Protein AF-A0A6V7IDA0-F1 (afdb_monomer)

Organism: NCBI:txid1563983

Solvent-accessible surface area (backbone atoms only — not comparable to full-atom values): 4259 Å² total; per-residue (Å²): 134,92,51,62,71,57,49,55,36,51,75,55,58,74,56,96,71,86,78,83,86,86,51,66,54,97,87,37,83,51,53,61,68,56,38,56,74,76,49,87,82,84,68,97,62,87,84,79,59,90,89,49,54,74,67,57,46,71,72,74,110

Secondary structure (DSSP, 8-state):
--SHHHHHHHHTT-SSS---S--EETTEE--HHHHHHH-----SS----TTS-HHHHHHH-

pLDDT: mean 88.41, std 7.47, range [61.28, 97.62]

Foldseek 3Di:
DPCPVVVLCVLLVNDDDDDDDFDDDPNHTDDNVNSPVPDDDDDPDDPDDPPDDPVRRVVPD

InterPro domains:
  IPR003439 ABC transporter-like, ATP-binding domain [PF00005] (1-57)
  IPR027417 P-loop containing nucleoside triphosphate hydrolase [G3DSA:3.40.50.300] (1-61)
  IPR027417 P-loop containing nucleoside triphosphate hydrolase [SSF52540] (1-60)
  IPR050352 ATP-binding cassette subfamily G transporters [PTHR48041] (1-60)

Sequence (61 aa):
GAGKTTLLATISRRIKGEPTGEIYLNGKSADRELMVGISGFVPQEDLAVETLTVQEHMEFM

Radius of gyration: 14.95 Å; Cα contacts (8 Å, |Δi|>4): 25; chains: 1; bounding box: 37×19×40 Å

Nearest PDB structures (foldseek):
  7oz1-assembly1_B  TM=8.851E-01  e=7.652E-01  Homo sapiens
  7pkt-assembly1_E  TM=1.773E-01  e=7.114E+00  Chlamydomonas reinhardtii

Structure (mmCIF, N/CA/C/O backbone):
data_AF-A0A6V7IDA0-F1
#
_entry.id   AF-A0A6V7IDA0-F1
#
loop_
_atom_site.group_PDB
_atom_site.id
_atom_site.type_symbol
_atom_site.label_atom_id
_atom_site.label_alt_id
_atom_site.label_comp_id
_atom_site.label_asym_id
_atom_site.label_entity_id
_atom_site.label_seq_id
_atom_site.pdbx_PDB_ins_code
_atom_site.Cartn_x
_atom_site.Cartn_y
_atom_site.Cartn_z
_atom_site.occupancy
_atom_site.B_iso_or_equiv
_atom_site.auth_seq_id
_atom_site.auth_comp_id
_atom_site.auth_asym_id
_atom_site.auth_atom_id
_atom_site.pdbx_PDB_model_num
ATOM 1 N N . GLY A 1 1 ? 20.335 -3.336 4.238 1.00 65.44 1 GLY A N 1
ATOM 2 C CA . GLY A 1 1 ? 18.983 -3.202 3.663 1.00 65.44 1 GLY A CA 1
ATOM 3 C C . GLY A 1 1 ? 19.043 -3.516 2.186 1.00 65.44 1 GLY A C 1
ATOM 4 O O . GLY A 1 1 ? 19.839 -2.906 1.497 1.00 65.44 1 GLY A O 1
ATOM 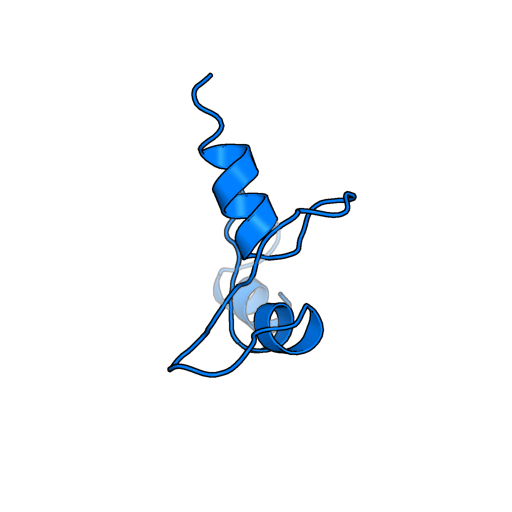5 N N . ALA A 1 2 ? 18.253 -4.480 1.713 1.00 91.69 2 ALA A N 1
ATOM 6 C CA . ALA A 1 2 ? 18.278 -4.931 0.313 1.00 91.69 2 ALA A CA 1
ATOM 7 C C . ALA A 1 2 ? 17.248 -4.210 -0.585 1.00 91.69 2 ALA A C 1
ATOM 9 O O . ALA A 1 2 ? 16.931 -4.693 -1.661 1.00 91.69 2 ALA A O 1
ATOM 10 N N . GLY A 1 3 ? 16.640 -3.117 -0.108 1.00 89.12 3 GLY A N 1
ATOM 11 C CA . GLY A 1 3 ? 15.647 -2.355 -0.876 1.00 89.12 3 GLY A CA 1
ATOM 12 C C . GLY A 1 3 ? 14.247 -2.976 -0.970 1.00 89.12 3 GLY A C 1
ATOM 13 O O . GLY A 1 3 ? 13.421 -2.450 -1.696 1.00 89.12 3 GLY A O 1
ATOM 14 N N . LYS A 1 4 ? 13.935 -4.051 -0.232 1.00 92.06 4 LYS A N 1
ATOM 15 C CA . LYS A 1 4 ? 12.625 -4.740 -0.302 1.00 92.06 4 LYS A CA 1
ATOM 16 C C . LYS A 1 4 ? 11.428 -3.826 -0.009 1.00 92.06 4 LYS A C 1
ATOM 18 O O . LYS A 1 4 ? 10.500 -3.764 -0.804 1.00 92.06 4 LYS A O 1
ATOM 23 N N . THR A 1 5 ? 11.464 -3.105 1.113 1.00 88.69 5 THR A N 1
ATOM 24 C CA . THR A 1 5 ? 10.393 -2.168 1.493 1.00 88.69 5 THR A CA 1
ATOM 25 C C . THR A 1 5 ? 10.259 -1.048 0.467 1.00 88.69 5 THR A C 1
ATOM 27 O O . THR A 1 5 ? 9.151 -0.689 0.086 1.00 88.69 5 THR A O 1
ATOM 30 N N . THR A 1 6 ? 11.392 -0.547 -0.032 1.00 88.50 6 THR A N 1
ATOM 31 C CA . THR A 1 6 ? 11.425 0.461 -1.094 1.00 88.50 6 THR A CA 1
ATOM 32 C C . THR A 1 6 ? 10.782 -0.074 -2.367 1.00 88.50 6 THR A C 1
ATOM 34 O O . THR A 1 6 ? 9.890 0.575 -2.886 1.00 88.50 6 THR A O 1
ATOM 37 N N . LEU A 1 7 ? 11.151 -1.277 -2.818 1.00 90.12 7 LEU A N 1
ATOM 38 C CA . LEU A 1 7 ? 10.572 -1.920 -3.996 1.00 90.12 7 LEU A CA 1
ATOM 39 C C . LEU A 1 7 ? 9.055 -2.077 -3.865 1.00 90.12 7 LEU A C 1
ATOM 41 O O . LEU A 1 7 ? 8.335 -1.706 -4.786 1.00 90.12 7 LEU A O 1
ATOM 45 N N . LEU A 1 8 ? 8.571 -2.580 -2.726 1.00 90.38 8 LEU A N 1
ATOM 46 C CA . LEU A 1 8 ? 7.140 -2.766 -2.479 1.00 90.38 8 LEU A CA 1
ATOM 47 C C . LEU A 1 8 ? 6.379 -1.428 -2.546 1.00 90.38 8 LEU A C 1
ATOM 49 O O . LEU A 1 8 ? 5.338 -1.340 -3.190 1.00 90.38 8 LEU A O 1
ATOM 53 N N . ALA A 1 9 ? 6.936 -0.369 -1.953 1.00 87.12 9 ALA A N 1
ATOM 54 C CA . ALA A 1 9 ? 6.346 0.966 -2.010 1.00 87.12 9 ALA A CA 1
ATOM 55 C C . ALA A 1 9 ? 6.420 1.597 -3.419 1.00 87.12 9 ALA A C 1
ATOM 57 O O . ALA A 1 9 ? 5.513 2.336 -3.821 1.00 87.12 9 ALA A O 1
ATOM 58 N N . THR A 1 10 ? 7.480 1.287 -4.178 1.00 88.44 10 THR A N 1
ATOM 59 C CA . THR A 1 10 ? 7.665 1.699 -5.576 1.00 88.44 10 THR A CA 1
ATOM 60 C C . THR A 1 10 ? 6.602 1.096 -6.477 1.00 88.44 10 THR A C 1
ATOM 62 O O . THR A 1 10 ? 5.932 1.833 -7.197 1.00 88.44 10 THR A O 1
ATOM 65 N N . ILE A 1 11 ? 6.417 -0.228 -6.434 1.00 88.38 11 ILE A N 1
ATOM 66 C CA . ILE A 1 11 ? 5.469 -0.907 -7.326 1.00 88.38 11 ILE A CA 1
ATOM 67 C C . ILE A 1 11 ? 4.024 -0.529 -7.004 1.00 88.38 11 ILE A C 1
ATOM 69 O O . ILE A 1 11 ? 3.219 -0.392 -7.917 1.00 88.38 11 ILE A O 1
ATOM 73 N N . SER A 1 12 ? 3.705 -0.245 -5.735 1.00 85.81 12 SER A N 1
ATOM 74 C CA . SER A 1 12 ? 2.392 0.289 -5.361 1.00 85.81 12 SER A CA 1
ATOM 75 C C . SER A 1 12 ? 2.198 1.760 -5.755 1.00 85.81 12 SER A C 1
ATOM 77 O O . SER A 1 12 ? 1.137 2.320 -5.498 1.00 85.81 12 SER A O 1
ATOM 79 N N . ARG A 1 13 ? 3.223 2.419 -6.321 1.00 81.31 13 ARG A N 1
ATOM 80 C CA . ARG A 1 13 ? 3.252 3.848 -6.680 1.00 81.31 13 ARG A CA 1
ATOM 81 C C . ARG A 1 13 ? 2.861 4.794 -5.527 1.00 81.31 13 ARG A C 1
ATOM 83 O O . ARG A 1 13 ? 2.206 5.816 -5.742 1.00 81.31 13 ARG A O 1
ATOM 90 N N . ARG A 1 14 ? 3.273 4.463 -4.292 1.00 73.69 14 ARG A N 1
ATOM 91 C CA . ARG A 1 14 ? 2.945 5.225 -3.061 1.00 73.69 14 ARG A CA 1
ATOM 92 C C . ARG A 1 14 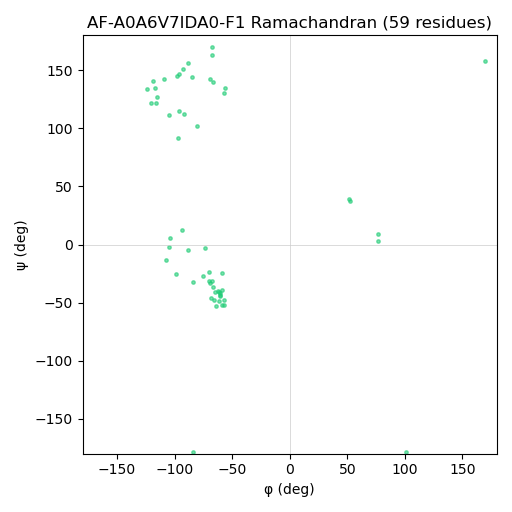? 4.101 6.072 -2.510 1.00 73.69 14 ARG A C 1
ATOM 94 O O . ARG A 1 14 ? 3.911 6.798 -1.540 1.00 73.69 14 ARG A O 1
ATOM 101 N N . ILE A 1 15 ? 5.282 6.023 -3.125 1.00 72.88 15 ILE A N 1
ATOM 102 C CA . ILE A 1 15 ? 6.446 6.850 -2.757 1.00 72.88 15 ILE A CA 1
ATOM 103 C C . ILE A 1 15 ? 6.531 8.151 -3.561 1.00 72.88 15 ILE A C 1
ATOM 105 O O . ILE A 1 15 ? 6.123 8.219 -4.717 1.00 72.88 15 ILE A O 1
ATOM 109 N N . LYS A 1 16 ? 7.126 9.180 -2.941 1.00 61.28 16 LYS A N 1
ATOM 110 C CA . LYS A 1 16 ? 7.589 10.398 -3.618 1.00 61.28 16 LYS A CA 1
ATOM 111 C C . LYS A 1 16 ? 8.944 10.113 -4.272 1.00 61.28 16 LYS A C 1
ATOM 113 O O . LYS A 1 16 ? 9.961 10.056 -3.588 1.00 61.28 16 LYS A O 1
ATOM 118 N N . GLY A 1 17 ? 8.940 9.906 -5.580 1.00 69.00 17 GLY A N 1
ATOM 119 C CA . GLY A 1 17 ? 10.125 9.690 -6.405 1.00 69.00 17 GLY A CA 1
ATOM 120 C C . GLY A 1 17 ? 9.712 9.241 -7.802 1.00 69.00 17 GLY A C 1
ATOM 121 O O . GLY A 1 17 ? 8.609 8.728 -7.966 1.00 69.00 17 GLY A O 1
ATOM 122 N N . GLU A 1 18 ? 10.588 9.436 -8.785 1.00 72.88 18 GLU A N 1
ATOM 123 C CA . GLU A 1 18 ? 10.399 8.945 -10.154 1.00 72.88 18 GLU A CA 1
ATOM 124 C C . GLU A 1 18 ? 11.162 7.623 -10.310 1.00 72.88 18 GLU A C 1
ATOM 126 O O . GLU A 1 18 ? 12.369 7.636 -10.578 1.00 72.88 18 GLU A O 1
ATOM 131 N N . PRO A 1 19 ? 10.525 6.464 -10.057 1.00 77.88 19 PRO A N 1
ATOM 132 C CA . PRO A 1 19 ? 11.158 5.187 -10.327 1.00 77.88 19 PRO A CA 1
ATOM 133 C C . PRO A 1 19 ? 11.351 5.009 -11.832 1.00 77.88 19 PRO A C 1
ATOM 135 O O . PRO A 1 19 ? 10.476 5.333 -12.632 1.00 77.88 19 PRO A O 1
ATOM 138 N N . THR A 1 20 ? 12.498 4.461 -12.217 1.00 85.50 20 THR A N 1
ATOM 139 C CA . THR A 1 20 ? 12.771 4.085 -13.603 1.00 85.50 20 THR A CA 1
ATOM 140 C C . THR A 1 20 ? 12.289 2.661 -13.884 1.00 85.50 20 THR A C 1
ATOM 142 O O . THR A 1 20 ? 12.182 1.834 -12.976 1.00 85.50 20 THR A O 1
ATOM 145 N N . GLY A 1 21 ? 12.018 2.372 -15.157 1.00 88.38 21 GLY A N 1
ATOM 146 C CA . GLY A 1 21 ? 11.524 1.073 -15.614 1.00 88.38 21 GLY A CA 1
ATOM 147 C C . GLY A 1 21 ? 10.019 1.055 -15.880 1.00 88.38 21 GLY A C 1
ATOM 148 O O . GLY A 1 21 ? 9.331 2.068 -15.768 1.00 88.38 21 GLY A O 1
ATOM 149 N N . GLU A 1 22 ? 9.520 -0.116 -16.265 1.00 88.12 22 GLU A N 1
ATOM 150 C CA . GLU A 1 22 ? 8.137 -0.317 -16.691 1.00 88.12 22 GLU A CA 1
ATOM 151 C C . GLU A 1 22 ? 7.437 -1.309 -15.760 1.00 88.12 22 GLU A C 1
ATOM 153 O O . GLU A 1 22 ? 8.021 -2.306 -15.331 1.00 88.12 22 GLU A O 1
ATOM 158 N N . ILE A 1 23 ? 6.171 -1.037 -15.447 1.00 88.12 23 ILE A N 1
ATOM 159 C CA . ILE A 1 23 ? 5.316 -1.937 -14.672 1.00 88.12 23 ILE A CA 1
ATOM 160 C C . ILE A 1 23 ? 4.199 -2.384 -15.598 1.00 88.12 23 ILE A C 1
ATOM 162 O O . ILE A 1 23 ? 3.505 -1.548 -16.173 1.00 88.12 23 ILE A O 1
ATOM 166 N N . TYR A 1 24 ? 4.014 -3.695 -15.714 1.00 91.75 24 TYR A N 1
ATOM 167 C CA . TYR A 1 24 ? 2.921 -4.277 -16.477 1.00 91.75 24 TYR A CA 1
ATOM 168 C C . TYR A 1 24 ? 2.009 -5.080 -15.561 1.00 91.75 24 TYR A C 1
ATOM 170 O O . TYR A 1 24 ? 2.469 -5.900 -14.770 1.00 91.75 24 TYR A O 1
ATOM 178 N N . LEU A 1 25 ? 0.707 -4.889 -15.727 1.00 91.00 25 LEU A N 1
ATOM 179 C CA . LEU A 1 25 ? -0.324 -5.713 -15.125 1.00 91.00 25 LEU A CA 1
ATOM 180 C C . LEU A 1 25 ? -1.090 -6.411 -16.244 1.00 91.00 25 LEU A C 1
ATOM 182 O O . LEU A 1 25 ? -1.645 -5.757 -17.127 1.00 91.00 25 LEU A O 1
ATOM 186 N N . ASN A 1 26 ? -1.117 -7.745 -16.223 1.00 92.56 26 ASN A N 1
ATOM 187 C CA . ASN A 1 26 ? -1.772 -8.550 -17.260 1.00 92.56 26 ASN A CA 1
ATOM 188 C C . ASN A 1 26 ? -1.321 -8.165 -18.687 1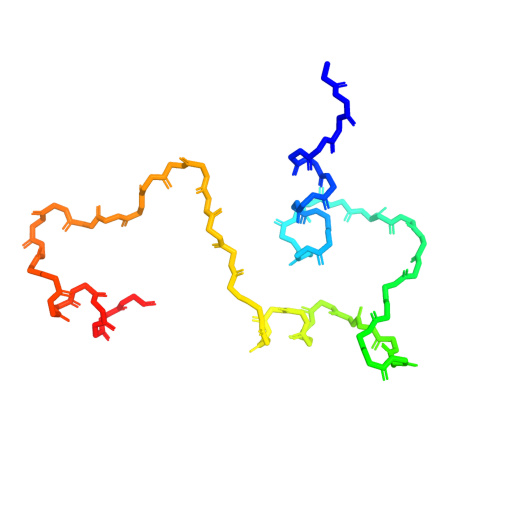.00 92.56 26 ASN A C 1
ATOM 190 O O . ASN A 1 26 ? -2.131 -8.078 -19.608 1.00 92.56 26 ASN A O 1
ATOM 194 N N . GLY A 1 27 ? -0.025 -7.874 -18.856 1.00 94.19 27 GLY A N 1
ATOM 195 C CA . GLY A 1 27 ? 0.572 -7.484 -20.138 1.00 94.19 27 GLY A CA 1
ATOM 196 C C . GLY A 1 27 ? 0.301 -6.042 -20.585 1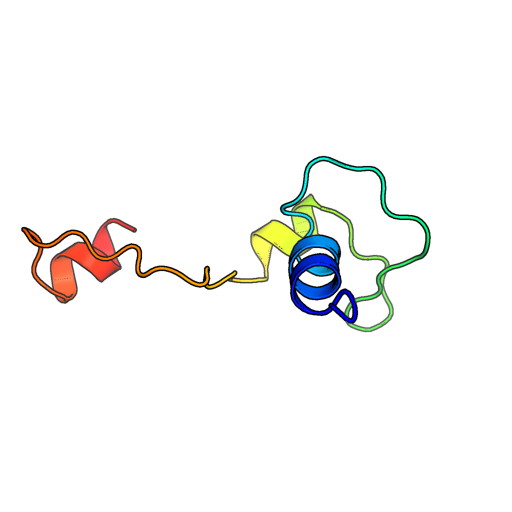.00 94.19 27 GLY A C 1
ATOM 197 O O . GLY A 1 27 ? 0.743 -5.659 -21.664 1.00 94.19 27 GLY A O 1
ATOM 198 N N . LYS A 1 28 ? -0.393 -5.224 -19.784 1.00 92.25 28 LYS A N 1
ATOM 199 C CA . LYS A 1 28 ? -0.659 -3.806 -20.075 1.00 92.25 28 LYS A CA 1
ATOM 200 C C . LYS A 1 28 ? 0.143 -2.905 -19.149 1.00 92.25 28 LYS A C 1
ATOM 202 O O . LYS A 1 28 ? 0.296 -3.238 -17.978 1.00 92.25 28 LYS A O 1
ATOM 207 N N . SER A 1 29 ? 0.639 -1.780 -19.665 1.00 91.88 29 SER A N 1
ATOM 208 C CA . SER A 1 29 ? 1.352 -0.796 -18.844 1.00 91.88 29 SER A CA 1
ATOM 209 C C . SER A 1 29 ? 0.455 -0.325 -17.698 1.00 91.88 29 SER A C 1
ATOM 211 O O . SER A 1 29 ? -0.711 0.007 -17.918 1.00 91.88 29 SER A O 1
ATOM 213 N N . ALA A 1 30 ? 0.991 -0.349 -16.482 1.00 90.25 30 ALA A N 1
ATOM 214 C CA . ALA A 1 30 ? 0.302 0.050 -15.270 1.00 90.25 30 ALA A CA 1
ATOM 215 C C . ALA A 1 30 ? 0.815 1.414 -14.806 1.00 90.25 30 ALA A C 1
ATOM 217 O O . ALA A 1 30 ? 1.962 1.574 -14.362 1.00 90.25 30 ALA A O 1
ATOM 218 N N . ASP A 1 31 ? -0.052 2.413 -14.909 1.00 87.75 31 ASP A N 1
ATOM 219 C CA . ASP A 1 31 ? 0.190 3.742 -14.372 1.00 87.75 31 ASP A CA 1
ATOM 220 C C . ASP A 1 31 ? -0.183 3.829 -12.882 1.00 87.75 31 ASP A C 1
ATOM 222 O O . ASP A 1 31 ? -0.545 2.849 -12.225 1.00 87.75 31 ASP A O 1
ATOM 226 N N . ARG A 1 32 ? -0.018 5.025 -12.313 1.00 86.25 32 ARG A N 1
ATOM 227 C CA . ARG A 1 32 ? -0.322 5.280 -10.905 1.00 86.25 32 ARG A CA 1
ATOM 228 C C . ARG A 1 32 ? -1.803 5.123 -10.592 1.00 86.25 32 ARG A C 1
ATOM 230 O O . ARG A 1 32 ? -2.127 4.603 -9.530 1.00 86.25 32 ARG A O 1
ATOM 237 N N . GLU A 1 33 ? -2.665 5.596 -11.478 1.00 88.19 33 GLU A N 1
ATOM 238 C CA . GLU A 1 33 ? -4.111 5.626 -11.269 1.00 88.19 33 GLU A CA 1
ATOM 239 C C . GLU A 1 33 ? -4.668 4.205 -11.255 1.00 88.19 33 GLU A C 1
ATOM 241 O O . GLU A 1 33 ? -5.369 3.831 -10.315 1.00 88.19 33 GLU A O 1
ATOM 246 N N . LEU A 1 34 ? -4.247 3.374 -12.214 1.00 89.88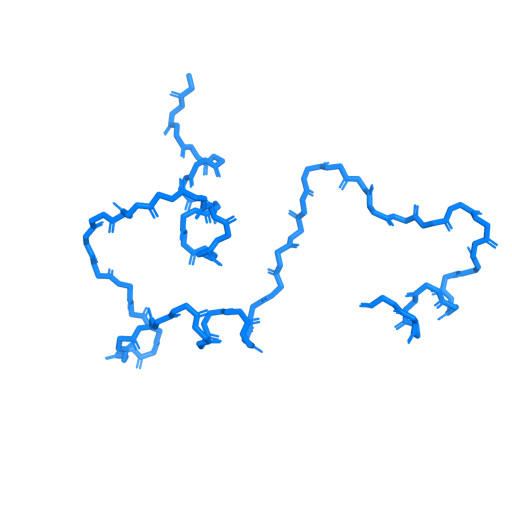 34 LEU A N 1
ATOM 247 C CA . LEU A 1 34 ? -4.577 1.958 -12.251 1.00 89.88 34 LEU A CA 1
ATOM 248 C C . LEU A 1 34 ? -4.092 1.254 -10.985 1.00 89.88 34 LEU A C 1
ATOM 250 O O . LEU A 1 34 ? -4.888 0.595 -10.323 1.00 89.88 34 LEU A O 1
ATOM 254 N N . MET A 1 35 ? -2.812 1.405 -10.624 1.00 89.94 35 MET A N 1
ATOM 255 C CA . MET A 1 35 ? -2.251 0.718 -9.456 1.00 89.94 35 MET A CA 1
ATOM 256 C C . MET A 1 35 ? -2.966 1.108 -8.159 1.00 89.94 35 MET A C 1
ATOM 258 O O . MET A 1 35 ? -3.268 0.230 -7.353 1.00 89.94 35 MET A O 1
ATOM 262 N N . VAL A 1 36 ? -3.288 2.389 -7.960 1.00 87.75 36 VAL A N 1
ATOM 263 C CA . VAL A 1 36 ? -4.046 2.848 -6.783 1.00 87.75 36 VAL A CA 1
ATOM 264 C C . VAL A 1 36 ? -5.483 2.313 -6.789 1.00 87.75 36 VAL A C 1
ATOM 266 O O . VAL A 1 36 ? -5.989 1.976 -5.724 1.00 87.75 36 VAL A O 1
ATOM 269 N N . GLY A 1 37 ? -6.125 2.197 -7.955 1.00 89.88 37 GLY A N 1
ATOM 270 C CA . GLY A 1 37 ? -7.515 1.743 -8.061 1.00 89.88 37 GLY A CA 1
ATOM 271 C C . GLY A 1 37 ? -7.722 0.238 -7.875 1.00 89.88 37 GLY A C 1
ATOM 272 O O . GLY A 1 37 ? -8.795 -0.178 -7.452 1.00 89.88 37 GLY A O 1
ATOM 273 N N . ILE A 1 38 ? -6.717 -0.588 -8.182 1.00 90.44 38 ILE A N 1
ATOM 274 C CA . ILE A 1 38 ? -6.861 -2.056 -8.153 1.00 90.44 38 ILE A CA 1
ATOM 275 C C . ILE A 1 38 ? -6.138 -2.733 -6.989 1.00 90.44 38 ILE A C 1
ATOM 277 O O . ILE A 1 38 ? -6.316 -3.934 -6.787 1.00 90.44 38 ILE A O 1
ATOM 281 N N . SER A 1 39 ? -5.244 -2.020 -6.297 1.00 88.81 39 SER A N 1
ATOM 282 C CA . SER A 1 39 ? -4.372 -2.621 -5.288 1.00 88.81 39 SER A CA 1
ATOM 283 C C . SER A 1 39 ? -4.507 -1.948 -3.926 1.00 88.81 39 SER A C 1
ATOM 285 O O . SER A 1 39 ? -4.464 -0.724 -3.785 1.00 88.81 39 SER A O 1
ATOM 287 N N . GLY A 1 40 ? -4.625 -2.788 -2.899 1.00 88.88 40 GLY A N 1
ATOM 288 C CA . GLY A 1 40 ? -4.458 -2.398 -1.506 1.00 88.88 40 GLY A CA 1
ATOM 289 C C . GLY A 1 40 ? -2.984 -2.441 -1.113 1.00 88.88 40 GLY A C 1
ATOM 290 O O . GLY A 1 40 ? -2.234 -3.313 -1.552 1.00 88.88 40 GLY A O 1
ATOM 291 N N . PHE A 1 41 ? -2.564 -1.506 -0.267 1.00 87.69 41 PHE A N 1
ATOM 292 C CA . PHE A 1 41 ? -1.236 -1.513 0.338 1.00 87.69 41 PHE A CA 1
ATOM 293 C C . PHE A 1 41 ? -1.396 -1.561 1.848 1.00 87.69 41 PHE A C 1
ATOM 295 O O . PHE A 1 41 ? -2.003 -0.658 2.420 1.00 87.69 41 PHE A O 1
A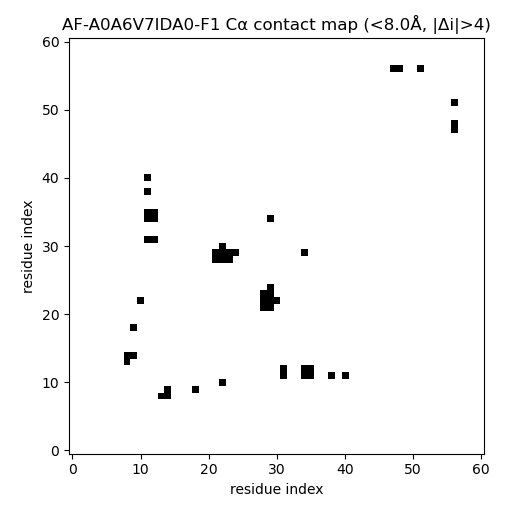TOM 302 N N . VAL A 1 42 ? -0.833 -2.589 2.473 1.00 89.38 42 VAL A N 1
ATOM 303 C CA . VAL A 1 42 ? -0.834 -2.737 3.928 1.00 89.38 42 VAL A CA 1
ATOM 304 C C . VAL A 1 42 ? 0.491 -2.181 4.460 1.00 89.38 42 VAL A C 1
ATOM 306 O O . VAL A 1 42 ? 1.548 -2.715 4.103 1.00 89.38 42 VAL A O 1
ATOM 309 N N . PRO A 1 43 ? 0.475 -1.085 5.240 1.00 87.50 43 PRO A N 1
ATOM 310 C CA . PRO A 1 43 ? 1.685 -0.544 5.850 1.00 87.50 43 PRO A CA 1
ATOM 311 C C . PRO A 1 43 ? 2.256 -1.482 6.923 1.00 87.50 43 PRO A C 1
ATOM 313 O O . PRO A 1 43 ? 1.651 -2.480 7.297 1.00 87.50 43 PRO A O 1
ATOM 316 N N . GLN A 1 44 ? 3.471 -1.178 7.389 1.00 89.06 44 GLN A N 1
ATOM 317 C CA . GLN A 1 44 ? 4.123 -1.969 8.443 1.00 89.06 44 GLN A CA 1
ATOM 318 C C . GLN A 1 44 ? 3.453 -1.800 9.809 1.00 89.06 44 GLN A C 1
ATOM 320 O O . GLN A 1 44 ? 3.479 -2.726 10.614 1.00 89.06 44 GLN A O 1
ATOM 325 N N . GLU A 1 45 ? 2.899 -0.619 10.060 1.00 92.25 45 GLU A N 1
ATOM 326 C CA . GLU A 1 45 ? 2.168 -0.287 11.279 1.00 92.25 45 GLU A CA 1
ATOM 327 C C . GLU A 1 45 ? 0.670 -0.465 11.040 1.00 92.25 45 GLU A C 1
ATOM 329 O O . GLU A 1 45 ? 0.187 -0.240 9.928 1.00 92.25 45 GLU A O 1
ATOM 334 N N . ASP A 1 46 ? -0.053 -0.877 12.078 1.00 90.25 46 ASP A N 1
ATOM 335 C CA . ASP A 1 46 ? -1.505 -1.019 12.017 1.00 90.25 46 ASP A CA 1
ATOM 336 C C . ASP A 1 46 ? -2.176 0.363 11.923 1.00 90.25 46 ASP A C 1
ATOM 338 O O . ASP A 1 46 ? -1.724 1.332 12.534 1.00 90.25 46 ASP A O 1
ATOM 342 N N . LEU A 1 47 ? -3.248 0.448 11.136 1.00 90.38 47 LEU A N 1
ATOM 343 C CA . LEU A 1 47 ? -4.059 1.654 10.954 1.00 90.38 47 LEU A CA 1
ATOM 344 C C . LEU A 1 47 ? -5.392 1.583 11.719 1.00 90.38 47 LEU A C 1
ATOM 346 O O . LEU A 1 47 ? -6.238 2.463 11.552 1.00 90.38 47 LEU A O 1
ATOM 350 N N . ALA A 1 48 ? -5.609 0.541 12.525 1.00 91.81 48 ALA A N 1
ATOM 351 C CA . ALA A 1 48 ? -6.816 0.379 13.321 1.00 91.81 48 ALA A CA 1
ATOM 352 C C . ALA A 1 48 ? -7.069 1.579 14.251 1.00 91.81 48 ALA A C 1
ATOM 354 O O . ALA A 1 48 ? -6.179 2.058 14.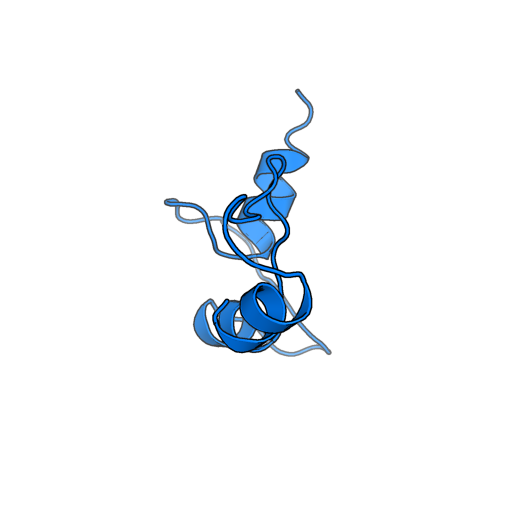953 1.00 91.81 48 ALA A O 1
ATOM 355 N N . VAL A 1 49 ? -8.320 2.045 14.283 1.00 94.69 49 VAL A N 1
ATOM 356 C CA . VAL A 1 49 ? -8.766 3.088 15.212 1.00 94.69 49 VAL A CA 1
ATOM 357 C C . VAL A 1 49 ? -9.303 2.402 16.461 1.00 94.69 49 VAL A C 1
ATOM 359 O O . VAL A 1 49 ? -10.343 1.753 16.406 1.00 94.69 49 VAL A O 1
ATOM 362 N N . GLU A 1 50 ? -8.609 2.563 17.588 1.00 94.12 50 GLU A N 1
ATOM 363 C CA . GLU A 1 50 ? -8.883 1.820 18.832 1.00 94.12 50 GLU A CA 1
ATOM 364 C C . GLU A 1 50 ? -10.305 2.008 19.383 1.00 94.12 50 GLU A C 1
ATOM 366 O O . GLU A 1 50 ? -10.811 1.160 20.115 1.00 94.12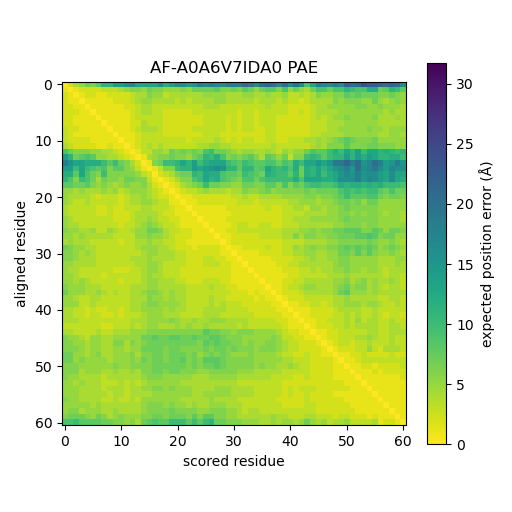 50 GLU A O 1
ATOM 371 N N . THR A 1 51 ? -10.958 3.120 19.048 1.00 96.62 51 THR A N 1
ATOM 372 C CA . THR A 1 51 ? -12.309 3.444 19.521 1.00 96.62 51 THR A CA 1
ATOM 373 C C . THR A 1 51 ? -13.424 2.888 18.638 1.00 96.62 51 THR A C 1
ATOM 375 O O . THR A 1 51 ? -14.588 3.081 18.977 1.00 96.62 51 THR A O 1
ATOM 378 N N . LEU A 1 52 ? -13.101 2.257 17.504 1.00 97.31 52 LEU A N 1
ATOM 379 C CA . LEU A 1 52 ? -14.083 1.656 16.603 1.00 97.31 52 LEU A CA 1
ATOM 380 C C . LEU A 1 52 ? -14.200 0.153 16.849 1.00 97.31 52 LEU A C 1
ATOM 382 O O . LEU A 1 52 ? -13.219 -0.544 17.108 1.00 97.31 52 LEU A O 1
ATOM 386 N N . THR A 1 53 ? -15.411 -0.372 16.700 1.00 97.31 53 THR A N 1
ATOM 387 C CA . THR A 1 53 ? -15.606 -1.809 16.509 1.00 97.31 53 THR A CA 1
ATOM 388 C C . THR A 1 53 ? -15.051 -2.249 15.151 1.00 97.31 53 THR A C 1
ATOM 390 O O . THR A 1 53 ? -14.861 -1.447 14.236 1.00 97.31 53 THR A O 1
ATOM 393 N N . VAL A 1 54 ? -14.837 -3.558 14.979 1.00 95.69 54 VAL A N 1
ATOM 394 C CA . VAL A 1 54 ? -14.357 -4.119 13.702 1.00 95.69 54 VAL A CA 1
ATOM 395 C C . VAL A 1 54 ? -15.305 -3.791 12.544 1.00 95.69 54 VAL A C 1
ATOM 397 O O . VAL A 1 54 ? -14.842 -3.486 11.449 1.00 95.69 54 VAL A O 1
ATOM 400 N N . GLN A 1 55 ? -16.622 -3.838 12.776 1.00 97.56 55 GLN A N 1
ATOM 401 C CA . GLN A 1 55 ? -17.611 -3.529 11.742 1.00 97.56 55 GLN A CA 1
ATOM 402 C C . GLN A 1 55 ? -17.533 -2.058 11.319 1.00 97.56 55 GLN A C 1
ATOM 404 O O . GLN A 1 55 ? -17.464 -1.784 10.127 1.00 97.56 55 GLN A O 1
ATOM 409 N N . GLU A 1 56 ? -17.484 -1.133 12.280 1.00 97.62 56 GLU A N 1
ATOM 410 C CA . GLU A 1 56 ? -17.352 0.303 11.999 1.00 97.62 56 GLU A CA 1
ATOM 411 C C . GLU A 1 56 ? -16.041 0.614 11.266 1.00 97.62 56 GLU A C 1
ATOM 413 O O . GLU A 1 56 ? -16.031 1.392 10.317 1.00 97.62 56 GLU A O 1
ATOM 418 N N . HIS A 1 57 ? -14.935 -0.030 11.653 1.00 95.81 57 HIS A N 1
ATOM 419 C CA . HIS A 1 57 ? -13.650 0.146 10.979 1.00 95.81 57 HIS A CA 1
ATOM 420 C C . HIS A 1 57 ? -13.711 -0.256 9.498 1.00 95.81 57 HIS A C 1
ATOM 422 O O . HIS A 1 57 ? -13.226 0.487 8.653 1.00 95.81 57 HIS A O 1
ATOM 428 N N . MET A 1 58 ? -14.341 -1.392 9.181 1.00 93.69 58 MET A N 1
ATOM 429 C CA . MET A 1 58 ? -14.504 -1.876 7.802 1.00 93.69 58 MET A CA 1
ATOM 430 C C . MET A 1 58 ? -15.484 -1.036 6.970 1.00 93.69 58 MET A C 1
A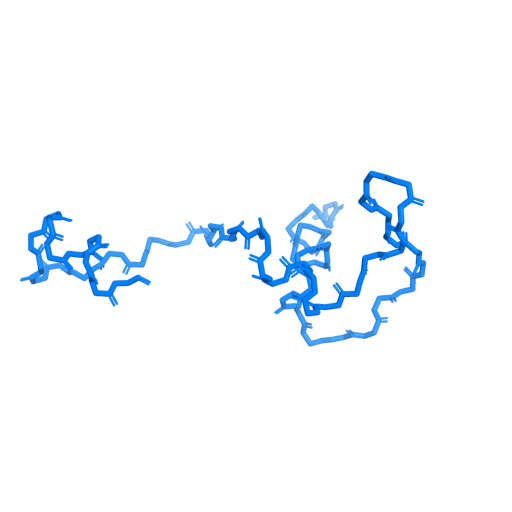TOM 432 O O . MET A 1 58 ? -15.435 -1.084 5.745 1.00 93.69 58 MET A O 1
ATOM 436 N N . GLU A 1 59 ? -16.409 -0.323 7.615 1.00 96.69 59 GLU A N 1
ATOM 437 C CA . GLU A 1 59 ? -17.383 0.533 6.932 1.00 96.69 59 GLU A CA 1
ATOM 438 C C . GLU A 1 59 ? -16.819 1.930 6.620 1.00 96.69 59 GLU A C 1
ATOM 440 O O . GLU A 1 59 ? -17.183 2.520 5.603 1.00 96.69 59 GLU A O 1
ATOM 445 N N . PHE A 1 60 ? -15.932 2.463 7.469 1.00 93.88 60 PHE A N 1
ATOM 446 C CA . PHE A 1 60 ? -15.421 3.835 7.342 1.00 93.88 60 PHE A CA 1
ATOM 447 C C . PHE A 1 60 ? -14.049 3.974 6.671 1.00 93.88 60 PHE A C 1
ATOM 449 O O . PHE A 1 60 ? -13.757 5.058 6.159 1.00 93.88 60 PHE A O 1
ATOM 456 N N . MET A 1 61 ? -13.200 2.941 6.716 1.00 87.25 61 MET A N 1
ATOM 457 C CA . MET A 1 61 ? -11.844 2.955 6.137 1.00 87.25 61 MET A CA 1
ATOM 458 C C . MET A 1 61 ? -11.806 2.325 4.748 1.00 87.25 61 MET A C 1
ATOM 460 O O . MET A 1 61 ? -11.095 2.893 3.886 1.00 87.25 61 MET A O 1
#

Mean predicted aligned error: 4.51 Å